Protein AF-N6UHI1-F1 (afdb_monomer)

Structure (mmCIF, N/CA/C/O backbone):
data_AF-N6UHI1-F1
#
_entry.id   AF-N6UHI1-F1
#
loop_
_atom_site.group_PDB
_atom_site.id
_atom_site.type_symbol
_atom_site.label_atom_id
_atom_site.label_alt_id
_atom_site.label_comp_id
_atom_site.label_asym_id
_atom_site.label_entity_id
_atom_site.label_seq_id
_atom_site.pdbx_PDB_ins_code
_atom_site.Cartn_x
_atom_site.Cartn_y
_atom_site.Cartn_z
_atom_site.occupancy
_atom_site.B_iso_or_equiv
_atom_site.auth_seq_id
_atom_site.auth_comp_id
_atom_site.auth_asym_id
_atom_site.auth_atom_id
_atom_site.pdbx_PDB_model_num
ATOM 1 N N . MET A 1 1 ? -86.712 11.856 66.043 1.00 53.69 1 MET A N 1
ATOM 2 C CA . MET A 1 1 ? -85.716 12.957 66.064 1.00 53.69 1 MET A CA 1
ATOM 3 C C . MET A 1 1 ? -84.313 12.478 66.442 1.00 53.69 1 MET A C 1
ATOM 5 O O . MET A 1 1 ? -83.400 12.739 65.677 1.00 53.69 1 MET A O 1
ATOM 9 N N . LEU A 1 2 ? -84.135 11.731 67.539 1.00 63.28 2 LEU A N 1
ATOM 10 C CA . LEU A 1 2 ? -82.822 11.239 68.008 1.00 63.28 2 LEU A CA 1
ATOM 11 C C . LEU A 1 2 ? -82.086 10.262 67.066 1.00 63.28 2 LEU A C 1
ATOM 13 O O . LEU A 1 2 ? -80.859 10.212 67.068 1.00 63.28 2 LEU A O 1
ATOM 17 N N . GLU A 1 3 ? -82.808 9.478 66.265 1.00 71.88 3 GLU A N 1
ATOM 18 C CA . GLU A 1 3 ? -82.171 8.570 65.298 1.00 71.88 3 GLU A CA 1
ATOM 19 C C . GLU A 1 3 ? -81.642 9.292 64.062 1.00 71.88 3 GLU A C 1
ATOM 21 O O . GLU A 1 3 ? -80.572 8.957 63.562 1.00 71.88 3 GLU A O 1
ATOM 26 N N . VAL A 1 4 ? -82.356 10.324 63.608 1.00 75.06 4 VAL A N 1
ATOM 27 C CA . VAL A 1 4 ? -81.950 11.132 62.452 1.00 75.06 4 VAL A CA 1
ATOM 28 C C . VAL A 1 4 ? -80.671 11.900 62.778 1.00 75.06 4 VAL A C 1
ATOM 30 O O . VAL A 1 4 ? -79.738 11.905 61.981 1.00 75.06 4 VAL A O 1
ATOM 33 N N . THR A 1 5 ? -80.574 12.472 63.981 1.00 75.00 5 THR A N 1
ATOM 34 C CA . THR A 1 5 ? -79.357 13.163 64.426 1.00 75.00 5 THR A CA 1
ATOM 35 C C . THR A 1 5 ? -78.177 12.204 64.586 1.00 75.00 5 THR A C 1
ATOM 37 O O . THR A 1 5 ? -77.095 12.511 64.098 1.00 75.00 5 THR A O 1
ATOM 40 N N . LYS A 1 6 ? -78.377 11.002 65.151 1.00 77.94 6 LYS A N 1
ATOM 41 C CA . LYS A 1 6 ? -77.334 9.955 65.190 1.00 77.94 6 LYS A CA 1
ATOM 42 C C . LYS A 1 6 ? -76.888 9.501 63.797 1.00 77.94 6 LYS A C 1
ATOM 44 O O . LYS A 1 6 ? -75.706 9.226 63.602 1.00 77.94 6 LYS A O 1
ATOM 49 N N . GLY A 1 7 ? -77.818 9.407 62.848 1.00 81.12 7 GLY A N 1
ATOM 50 C CA . GLY A 1 7 ? -77.519 9.081 61.455 1.00 81.12 7 GLY A CA 1
ATOM 51 C C . GLY A 1 7 ? -76.620 10.133 60.810 1.00 81.12 7 GLY A C 1
ATOM 52 O O . GLY A 1 7 ? -75.605 9.780 60.218 1.00 81.12 7 GLY A O 1
ATOM 53 N N . ILE A 1 8 ? -76.941 11.414 61.004 1.00 79.38 8 ILE A N 1
ATOM 54 C CA . ILE A 1 8 ? -76.160 12.544 60.483 1.00 79.38 8 ILE A CA 1
ATOM 55 C C . ILE A 1 8 ? -74.760 12.586 61.108 1.00 79.38 8 ILE A C 1
ATOM 57 O O . ILE A 1 8 ? -73.788 12.737 60.376 1.00 79.38 8 ILE A O 1
ATOM 61 N N . SER A 1 9 ? -74.631 12.389 62.424 1.00 75.12 9 SER A N 1
ATOM 62 C CA . SER A 1 9 ? -73.324 12.373 63.100 1.00 75.12 9 SER A CA 1
ATOM 63 C C . SER A 1 9 ? -72.416 11.252 62.587 1.00 75.12 9 SER A C 1
ATOM 65 O O . SER A 1 9 ? -71.265 11.506 62.261 1.00 75.12 9 SER A O 1
ATOM 67 N N . LYS A 1 10 ? -72.948 10.036 62.402 1.00 77.56 10 LYS A N 1
ATOM 68 C CA . LYS A 1 10 ? -72.180 8.922 61.817 1.00 77.56 10 LYS A CA 1
ATOM 69 C C . LYS A 1 10 ? -71.776 9.170 60.365 1.00 77.56 10 LYS A C 1
ATOM 71 O O . LYS A 1 10 ? -70.731 8.699 59.928 1.00 77.56 10 LYS A O 1
ATOM 76 N N . LEU A 1 11 ? -72.622 9.864 59.604 1.00 74.31 11 LEU A N 1
ATOM 77 C CA . LEU A 1 11 ? -72.323 10.248 58.226 1.00 74.31 11 LEU A CA 1
ATOM 78 C C . LEU A 1 11 ? -71.182 11.269 58.186 1.00 74.31 11 LEU A C 1
ATOM 80 O O . LEU A 1 11 ? -70.285 11.125 57.365 1.00 74.31 11 LEU A O 1
ATOM 84 N N . TRP A 1 12 ? -71.181 12.230 59.112 1.00 74.75 12 TRP A N 1
ATOM 85 C CA . TRP A 1 12 ? -70.089 13.184 59.310 1.00 74.75 12 TRP A CA 1
ATOM 86 C C . TRP A 1 12 ? -68.783 12.501 59.719 1.00 74.75 12 TRP A C 1
ATOM 88 O O . TRP A 1 12 ? -67.766 12.726 59.071 1.00 74.75 12 TRP A O 1
ATOM 98 N N . ASP A 1 13 ? -68.814 11.604 60.706 1.00 75.94 13 ASP A N 1
ATOM 99 C CA . ASP A 1 13 ? -67.621 10.858 61.132 1.00 75.94 13 ASP A CA 1
ATOM 100 C C . ASP A 1 13 ? -67.015 10.047 59.980 1.00 75.94 13 ASP A C 1
ATOM 102 O O . ASP A 1 13 ? -65.800 9.941 59.860 1.00 75.94 13 ASP A O 1
ATOM 106 N N . ARG A 1 14 ? -67.861 9.507 59.094 1.00 70.88 14 ARG A N 1
ATOM 107 C CA . ARG A 1 14 ? -67.429 8.726 57.931 1.00 70.88 14 ARG A CA 1
ATOM 108 C C . ARG A 1 14 ? -66.944 9.591 56.765 1.00 70.88 14 ARG A C 1
ATOM 110 O O . ARG A 1 14 ? -66.020 9.192 56.067 1.00 70.88 14 ARG A O 1
ATOM 117 N N . LEU A 1 15 ? -67.561 10.752 56.540 1.00 71.00 15 LEU A N 1
ATOM 118 C CA . LEU A 1 15 ? -67.150 11.718 55.510 1.00 71.00 15 LEU A CA 1
ATOM 119 C C . LEU A 1 15 ? -65.803 12.369 55.835 1.00 71.00 15 LEU A C 1
ATOM 121 O O . LEU A 1 15 ? -65.050 12.689 54.921 1.00 71.00 15 LEU A O 1
ATOM 125 N N . PHE A 1 16 ? -65.497 12.536 57.122 1.00 70.19 16 PHE A N 1
ATOM 126 C CA . PHE A 1 16 ? -64.251 13.133 57.604 1.00 70.19 16 PHE A CA 1
ATOM 127 C C . PHE A 1 16 ? -63.299 12.110 58.230 1.00 70.19 16 PHE A C 1
ATOM 129 O O . PHE A 1 16 ? -62.382 12.492 58.960 1.00 70.19 16 PHE A O 1
ATOM 136 N N . ASP A 1 17 ? -63.465 10.820 57.914 1.00 74.38 17 ASP A N 1
ATOM 137 C CA . ASP A 1 17 ? -62.516 9.787 58.320 1.00 74.38 17 ASP A CA 1
ATOM 138 C C . ASP A 1 17 ? -61.224 9.911 57.498 1.00 74.38 17 ASP A C 1
ATOM 140 O O . ASP A 1 17 ? -60.985 9.210 56.510 1.00 74.38 17 ASP A O 1
ATOM 144 N N . GLN A 1 18 ? -60.371 10.849 57.913 1.00 75.25 18 GLN A N 1
ATOM 145 C CA . GLN A 1 18 ? -59.082 11.123 57.283 1.00 75.25 18 GLN A CA 1
ATOM 146 C C . GLN A 1 18 ? -58.180 9.889 57.250 1.00 75.25 18 GLN A C 1
ATOM 148 O O . GLN A 1 18 ? -57.297 9.821 56.402 1.00 75.25 18 GLN A O 1
ATOM 153 N N . LYS A 1 19 ? -58.405 8.888 58.113 1.00 79.31 19 LYS A N 1
ATOM 154 C CA . LYS A 1 19 ? -57.615 7.652 58.109 1.00 79.31 19 LYS A CA 1
ATOM 155 C C . LYS A 1 19 ? -57.860 6.824 56.855 1.00 79.31 19 LYS A C 1
ATOM 157 O O . LYS A 1 19 ? -56.913 6.248 56.331 1.00 79.31 19 LYS A O 1
ATOM 162 N N . ALA A 1 20 ? -59.097 6.773 56.360 1.00 80.50 20 ALA A N 1
ATOM 163 C CA . ALA A 1 20 ? -59.418 6.043 55.136 1.00 80.50 20 ALA A CA 1
ATOM 164 C C . ALA A 1 20 ? -58.761 6.697 53.911 1.00 80.50 20 ALA A C 1
ATOM 166 O O . ALA A 1 20 ? -58.167 6.002 53.089 1.00 80.50 20 ALA A O 1
ATOM 167 N N . PHE A 1 21 ? -58.807 8.030 53.837 1.00 82.38 21 PHE A N 1
ATOM 168 C CA . PHE A 1 21 ? -58.128 8.799 52.794 1.00 82.38 21 PHE A CA 1
ATOM 169 C C . PHE A 1 21 ? -56.603 8.634 52.867 1.00 82.38 21 PHE A C 1
ATOM 171 O O . PHE A 1 21 ? -55.980 8.248 51.882 1.00 82.38 21 PHE A O 1
ATOM 178 N N . LEU A 1 22 ? -56.009 8.840 54.047 1.00 84.44 22 LEU A N 1
ATOM 179 C CA . LEU A 1 22 ? -54.563 8.737 54.247 1.00 84.44 22 LEU A CA 1
ATOM 180 C C . LEU A 1 22 ? -54.044 7.328 53.925 1.00 84.44 22 LEU A C 1
ATOM 182 O O . LEU A 1 22 ? -53.020 7.192 53.270 1.00 84.44 22 LEU A O 1
ATOM 186 N N . ASN A 1 23 ? -54.768 6.277 54.324 1.00 87.19 23 ASN A N 1
ATOM 187 C CA . ASN A 1 23 ? -54.418 4.901 53.961 1.00 87.19 23 ASN A CA 1
ATOM 188 C C . ASN A 1 23 ? -54.519 4.649 52.451 1.00 87.19 23 ASN A C 1
ATOM 190 O O . ASN A 1 23 ? -53.724 3.882 51.914 1.00 87.19 23 ASN A O 1
ATOM 194 N N . GLY A 1 24 ? -55.481 5.272 51.765 1.00 88.00 24 GLY A N 1
ATOM 195 C CA . GLY A 1 24 ? -55.583 5.221 50.307 1.00 88.00 24 GLY A CA 1
ATOM 196 C C . GLY A 1 24 ? -54.354 5.824 49.628 1.00 88.00 24 GLY A C 1
ATOM 197 O O . GLY A 1 24 ? -53.744 5.167 48.790 1.00 88.00 24 GLY A O 1
ATOM 198 N N . GLU A 1 25 ? -53.949 7.022 50.050 1.00 88.81 25 GLU A N 1
ATOM 199 C CA . GLU A 1 25 ? -52.755 7.712 49.543 1.00 88.81 25 GLU A CA 1
ATOM 200 C C . GLU A 1 25 ? -51.462 6.944 49.860 1.00 88.81 25 GLU A C 1
ATOM 202 O O . GLU A 1 25 ? -50.630 6.746 48.978 1.00 88.81 25 GLU A O 1
ATOM 207 N N . ILE A 1 26 ? -51.309 6.429 51.087 1.00 88.06 26 ILE A N 1
ATOM 208 C CA . ILE A 1 26 ? -50.154 5.602 51.477 1.00 88.06 26 ILE A CA 1
ATOM 209 C C . ILE A 1 26 ? -50.063 4.351 50.593 1.00 88.06 26 ILE A C 1
ATOM 211 O O . ILE A 1 26 ? -48.990 4.034 50.081 1.00 88.06 26 ILE A O 1
ATOM 215 N N . ASN A 1 27 ? -51.184 3.662 50.363 1.00 89.38 27 ASN A N 1
ATOM 216 C CA . ASN A 1 27 ? -51.216 2.484 49.496 1.00 89.38 27 ASN A CA 1
ATOM 217 C C . ASN A 1 27 ? -50.960 2.830 48.028 1.00 89.38 27 ASN A C 1
ATOM 219 O O . ASN A 1 27 ? -50.333 2.043 47.323 1.00 89.38 27 ASN A O 1
ATOM 223 N N . PHE A 1 28 ? -51.440 3.980 47.554 1.00 88.62 28 PHE A N 1
ATOM 224 C CA . PHE A 1 28 ? -51.158 4.453 46.204 1.00 88.62 28 PHE A CA 1
ATOM 225 C C . PHE A 1 28 ? -49.660 4.707 46.021 1.00 88.62 28 PHE A C 1
ATOM 227 O O . PHE A 1 28 ? -49.072 4.185 45.078 1.00 88.62 28 PHE A O 1
ATOM 234 N N . VAL A 1 29 ? -49.026 5.421 46.955 1.00 86.75 29 VAL A N 1
ATOM 235 C CA . VAL A 1 29 ? -47.586 5.706 46.915 1.00 86.75 29 VAL A CA 1
ATOM 236 C C . VAL A 1 29 ? -46.759 4.418 46.982 1.00 86.75 29 VAL A C 1
ATOM 238 O O . VAL A 1 29 ? -45.870 4.236 46.154 1.00 86.75 29 VAL A O 1
ATOM 241 N N . LEU A 1 30 ? -47.074 3.494 47.895 1.00 86.56 30 LEU A N 1
ATOM 242 C CA . LEU A 1 30 ? -46.389 2.196 47.991 1.00 86.56 30 LEU A CA 1
ATOM 243 C C . LEU A 1 30 ? -46.538 1.366 46.711 1.00 86.56 30 LEU A C 1
ATOM 245 O O . LEU A 1 30 ? -45.558 0.821 46.201 1.00 86.56 30 LEU A O 1
ATOM 249 N N . ASN A 1 31 ? -47.752 1.292 46.160 1.00 85.69 31 ASN A N 1
ATOM 250 C CA . ASN A 1 31 ? -47.985 0.553 44.924 1.00 85.69 31 ASN A CA 1
ATOM 251 C C . ASN A 1 31 ? -47.220 1.159 43.752 1.00 85.69 31 ASN A C 1
ATOM 253 O O . ASN A 1 31 ? -46.608 0.426 42.983 1.00 85.69 31 ASN A O 1
ATOM 257 N N . GLU A 1 32 ? -47.239 2.482 43.615 1.00 80.06 32 GLU A N 1
ATOM 258 C CA . GLU A 1 32 ? -46.659 3.148 42.456 1.00 80.06 32 GLU A CA 1
ATOM 259 C C . GLU A 1 32 ? -45.137 3.237 42.473 1.00 80.06 32 GLU A C 1
ATOM 261 O O . GLU A 1 32 ? -44.488 3.068 41.435 1.00 80.06 32 GLU A O 1
ATOM 266 N N . PHE A 1 33 ? -44.557 3.488 43.643 1.00 77.50 33 PHE A N 1
ATOM 267 C CA . PHE A 1 33 ? -43.132 3.777 43.749 1.00 77.50 33 PHE A CA 1
ATOM 268 C C . PHE A 1 33 ? -42.297 2.596 44.233 1.00 77.50 33 PHE A C 1
ATOM 270 O O . PHE A 1 33 ? -41.139 2.512 43.836 1.00 77.50 33 PHE A O 1
ATOM 277 N N . GLU A 1 34 ? -42.859 1.662 45.001 1.00 75.88 34 GLU A N 1
ATOM 278 C CA . GLU A 1 34 ? -42.119 0.481 45.464 1.00 75.88 34 GLU A CA 1
ATOM 279 C C . GLU A 1 34 ? -42.529 -0.778 44.692 1.00 75.88 34 GLU A C 1
ATOM 281 O O . GLU A 1 34 ? -41.693 -1.426 44.064 1.00 75.88 34 GLU A O 1
ATOM 286 N N . LEU A 1 35 ? -43.824 -1.103 44.646 1.00 77.69 35 LEU A N 1
ATOM 287 C CA . LEU A 1 35 ? -44.276 -2.391 44.104 1.00 77.69 35 LEU A CA 1
ATOM 288 C C . LEU A 1 35 ? -44.290 -2.444 42.570 1.00 77.69 35 LEU A C 1
ATOM 290 O O . LEU A 1 35 ? -43.933 -3.469 41.994 1.00 77.69 35 LEU A O 1
ATOM 294 N N . ARG A 1 36 ? -44.678 -1.358 41.887 1.00 74.25 36 ARG A N 1
ATOM 295 C CA . ARG A 1 36 ? -44.737 -1.322 40.412 1.00 74.25 36 ARG A CA 1
ATOM 296 C C . ARG A 1 36 ? -43.356 -1.193 39.768 1.00 74.25 36 ARG A C 1
ATOM 298 O O . ARG A 1 36 ? -43.178 -1.618 38.630 1.00 74.25 36 ARG A O 1
ATOM 305 N N . ARG A 1 37 ? -42.389 -0.596 40.474 1.00 73.81 37 ARG A N 1
ATOM 306 C CA . ARG A 1 37 ? -40.988 -0.516 40.032 1.00 73.81 37 ARG A CA 1
ATOM 307 C C . ARG A 1 37 ? -40.233 -1.816 40.300 1.00 73.81 37 ARG A C 1
ATOM 309 O O . ARG A 1 37 ? -39.424 -2.208 39.456 1.00 73.81 37 ARG A O 1
ATOM 316 N N . GLY A 1 38 ? -40.539 -2.483 41.416 1.00 78.31 38 GLY A N 1
ATOM 317 C CA . GLY A 1 38 ? -39.899 -3.734 41.813 1.00 78.31 38 GLY A CA 1
ATOM 318 C C . GLY A 1 38 ? -38.375 -3.625 41.755 1.00 78.31 38 GLY A C 1
ATOM 319 O O . GLY A 1 38 ? -37.809 -2.580 42.070 1.00 78.31 38 GLY A O 1
ATOM 320 N N . ASP A 1 39 ? -37.729 -4.669 41.242 1.00 81.50 39 ASP A N 1
ATOM 321 C CA . ASP A 1 39 ? -36.269 -4.740 41.117 1.00 81.50 39 ASP A CA 1
ATOM 322 C C . ASP A 1 39 ? -35.745 -4.280 39.742 1.00 81.50 39 ASP A C 1
ATOM 324 O O . ASP A 1 39 ? -34.600 -4.540 39.385 1.00 81.50 39 ASP A O 1
ATOM 328 N N . SER A 1 40 ? -36.547 -3.558 38.950 1.00 84.56 40 SER A N 1
ATOM 329 C CA . SER A 1 40 ? -36.169 -3.146 37.586 1.00 84.56 40 SER A CA 1
ATOM 330 C C . SER A 1 40 ? -34.876 -2.316 37.541 1.00 84.56 40 SER A C 1
ATOM 332 O O . SER A 1 40 ? -34.047 -2.485 36.646 1.00 84.56 40 SER A O 1
ATOM 334 N N . GLU A 1 41 ? -34.657 -1.437 38.524 1.00 84.44 41 GLU A N 1
ATOM 335 C CA . GLU A 1 41 ? -33.409 -0.665 38.634 1.00 84.44 41 GLU A CA 1
ATOM 336 C C . GLU A 1 41 ? -32.202 -1.568 38.928 1.00 84.44 41 GLU A C 1
ATOM 338 O O . GLU A 1 41 ? -31.125 -1.364 38.362 1.00 84.44 41 GLU A O 1
ATOM 343 N N . VAL A 1 42 ? -32.396 -2.607 39.743 1.00 87.81 42 VAL A N 1
ATOM 344 C CA . VAL A 1 42 ? -31.370 -3.601 40.076 1.00 87.81 42 VAL A CA 1
ATOM 345 C C . VAL A 1 42 ? -31.044 -4.460 38.852 1.00 87.81 42 VAL A C 1
ATOM 347 O O . VAL A 1 42 ? -29.872 -4.608 38.507 1.00 87.81 42 VAL A O 1
ATOM 350 N N . ASP A 1 43 ? -32.053 -4.932 38.120 1.00 89.50 43 ASP A N 1
ATOM 351 C CA . ASP A 1 43 ? -31.876 -5.672 36.865 1.00 89.50 43 ASP A CA 1
ATOM 352 C C . ASP A 1 43 ? -31.129 -4.848 35.809 1.00 89.50 43 ASP A C 1
ATOM 354 O O . ASP A 1 43 ? -30.257 -5.357 35.102 1.00 89.50 43 ASP A O 1
ATOM 358 N N . ASN A 1 44 ? -31.441 -3.555 35.694 1.00 92.12 44 ASN A N 1
ATOM 359 C CA . ASN A 1 44 ? -30.762 -2.660 34.757 1.00 92.12 44 ASN A CA 1
ATOM 360 C C . ASN A 1 44 ? -29.296 -2.425 35.144 1.00 92.12 44 ASN A C 1
ATOM 362 O O . ASN A 1 44 ? -28.429 -2.362 34.264 1.00 92.12 44 ASN A O 1
ATOM 366 N N . LEU A 1 45 ? -29.000 -2.337 36.444 1.00 95.12 45 LEU A N 1
ATOM 367 C CA . LEU A 1 45 ? -27.629 -2.285 36.947 1.00 95.12 45 LEU A CA 1
ATOM 368 C C . LEU A 1 45 ? -26.874 -3.580 36.637 1.00 95.12 45 LEU A C 1
ATOM 370 O O . LEU A 1 45 ? -25.748 -3.505 36.148 1.00 95.12 45 LEU A O 1
ATOM 374 N N . PHE A 1 46 ? -27.491 -4.749 36.831 1.00 96.31 46 PHE A N 1
ATOM 375 C CA . PHE A 1 46 ? -26.870 -6.032 36.492 1.00 96.31 46 PHE A CA 1
ATOM 376 C C . PHE A 1 46 ? -26.599 -6.175 34.994 1.00 96.31 46 PHE A C 1
ATOM 378 O O . PHE A 1 46 ? -25.491 -6.550 34.624 1.00 96.31 46 PHE A O 1
ATOM 385 N N . LYS A 1 47 ? -27.541 -5.792 34.126 1.00 96.44 47 LYS A N 1
ATOM 386 C CA . LYS A 1 47 ? -27.327 -5.784 32.665 1.00 96.44 47 LYS A CA 1
ATOM 387 C C . LYS A 1 47 ? -26.191 -4.855 32.251 1.00 96.44 47 LYS A C 1
ATOM 389 O O . LYS A 1 47 ? -25.391 -5.188 31.376 1.00 96.44 47 LYS A O 1
ATOM 394 N N . SER A 1 48 ? -26.117 -3.681 32.878 1.00 96.50 48 SER A N 1
ATOM 395 C CA . SER A 1 48 ? -25.035 -2.725 32.627 1.00 96.50 48 SER A CA 1
ATOM 396 C C . SER A 1 48 ? -23.692 -3.296 33.077 1.00 96.50 48 SER A C 1
ATOM 398 O O . SER A 1 48 ? -22.710 -3.204 32.344 1.00 96.50 48 SER A O 1
ATOM 400 N N . LEU A 1 49 ? -23.651 -3.939 34.247 1.00 97.06 49 LEU A N 1
ATOM 401 C CA . LEU A 1 49 ? -22.457 -4.599 34.769 1.00 97.06 49 LEU A CA 1
ATOM 402 C C . LEU A 1 49 ? -22.013 -5.766 33.879 1.00 97.06 49 LEU A C 1
ATOM 404 O O . LEU A 1 49 ? -20.824 -5.880 33.592 1.00 97.06 49 LEU A O 1
ATOM 408 N N . GLU A 1 50 ? -22.943 -6.600 33.419 1.00 96.75 50 GLU A N 1
ATOM 409 C CA . GLU A 1 50 ? -22.673 -7.704 32.494 1.00 96.75 50 GLU A CA 1
ATOM 410 C C . GLU A 1 50 ? -22.071 -7.177 31.189 1.00 96.75 50 GLU A C 1
ATOM 412 O O . GLU A 1 50 ? -21.013 -7.637 30.770 1.00 96.75 50 GLU A O 1
ATOM 417 N N . SER A 1 51 ? -22.671 -6.130 30.615 1.00 96.69 51 SER A N 1
ATOM 418 C CA . SER A 1 51 ? -22.178 -5.497 29.385 1.00 96.69 51 SER A CA 1
ATOM 419 C C . SER A 1 51 ? -20.777 -4.905 29.561 1.00 96.69 51 SER A C 1
ATOM 421 O O . SER A 1 51 ? -19.913 -5.074 28.704 1.00 96.69 51 SER A O 1
ATOM 423 N N . ILE A 1 52 ? -20.528 -4.213 30.678 1.00 96.94 52 ILE A N 1
ATOM 424 C CA . ILE A 1 52 ? -19.211 -3.635 30.980 1.00 96.94 52 ILE A CA 1
ATOM 425 C C . ILE A 1 52 ? -18.171 -4.741 31.168 1.00 96.94 52 ILE A C 1
ATOM 427 O O . ILE A 1 52 ? -17.051 -4.613 30.674 1.00 96.94 52 ILE A O 1
ATOM 431 N N . THR A 1 53 ? -18.536 -5.814 31.869 1.00 96.25 53 THR A N 1
ATOM 432 C CA . THR A 1 53 ? -17.652 -6.960 32.108 1.00 96.25 53 THR A CA 1
ATOM 433 C C . THR A 1 53 ? -17.304 -7.659 30.798 1.00 96.25 53 THR A C 1
ATOM 435 O O . THR A 1 53 ? -16.124 -7.868 30.534 1.00 96.25 53 THR A O 1
ATOM 438 N N . ASP A 1 54 ? -18.286 -7.924 29.930 1.00 95.62 54 ASP A N 1
ATOM 439 C CA . ASP A 1 54 ? -18.030 -8.528 28.618 1.00 95.62 54 ASP A CA 1
ATOM 440 C C . ASP A 1 54 ? -17.111 -7.649 27.761 1.00 95.62 54 ASP A C 1
ATOM 442 O O . ASP A 1 54 ? -16.087 -8.114 27.263 1.00 95.62 54 ASP A O 1
ATOM 446 N N . ILE A 1 55 ? -17.398 -6.347 27.655 1.00 95.94 55 ILE A N 1
ATOM 447 C CA . ILE A 1 55 ? -16.550 -5.419 26.892 1.00 95.94 55 ILE A CA 1
ATOM 448 C C . ILE A 1 55 ? -15.113 -5.434 27.419 1.00 95.94 55 ILE A C 1
ATOM 450 O O . ILE A 1 55 ? -14.164 -5.497 26.631 1.00 95.94 55 ILE A O 1
ATOM 454 N N . LYS A 1 56 ? -14.951 -5.366 28.742 1.00 95.31 56 LYS A N 1
ATOM 455 C CA . LYS A 1 56 ? -13.646 -5.318 29.397 1.00 95.31 56 LYS A CA 1
ATOM 456 C C . LYS A 1 56 ? -12.849 -6.600 29.171 1.00 95.31 56 LYS A C 1
ATOM 458 O O . LYS A 1 56 ? -11.666 -6.516 28.843 1.00 95.31 56 LYS A O 1
ATOM 463 N N . ASP A 1 57 ? -13.479 -7.752 29.355 1.00 93.75 57 ASP A N 1
ATOM 464 C CA . ASP A 1 57 ? -12.775 -9.029 29.395 1.00 93.75 57 ASP A CA 1
ATOM 465 C C . ASP A 1 57 ? -12.563 -9.610 27.988 1.00 93.75 57 ASP A C 1
ATOM 467 O O . ASP A 1 57 ? -11.520 -10.218 27.729 1.00 93.75 57 ASP A O 1
ATOM 471 N N . THR A 1 58 ? -13.492 -9.375 27.050 1.00 92.56 58 THR A N 1
ATOM 472 C CA . THR A 1 58 ? -13.424 -9.935 25.691 1.00 92.56 58 THR A CA 1
ATOM 473 C C . THR A 1 58 ? -13.045 -8.901 24.629 1.00 92.56 58 THR A C 1
ATOM 475 O O . THR A 1 58 ? -12.051 -9.070 23.915 1.00 92.56 58 THR A O 1
ATOM 478 N N . GLN A 1 59 ? -13.808 -7.814 24.509 1.00 93.75 59 GLN A N 1
ATOM 479 C CA . GLN A 1 59 ? -13.746 -6.944 23.328 1.00 93.75 59 GLN A CA 1
ATOM 480 C C . GLN A 1 59 ? -12.486 -6.079 23.283 1.00 93.75 59 GLN A C 1
ATOM 482 O O . GLN A 1 59 ? -11.897 -5.919 22.213 1.00 93.75 59 GLN A O 1
ATOM 487 N N . ILE A 1 60 ? -12.041 -5.542 24.425 1.00 95.25 60 ILE A N 1
ATOM 488 C CA . ILE A 1 60 ? -10.850 -4.678 24.481 1.00 95.25 60 ILE A CA 1
ATOM 489 C C . ILE A 1 60 ? -9.607 -5.432 24.005 1.00 95.25 60 ILE A C 1
ATOM 491 O O . ILE A 1 60 ? -8.896 -4.949 23.124 1.00 95.25 60 ILE A O 1
ATOM 495 N N . ASN A 1 61 ? -9.363 -6.629 24.541 1.00 94.06 61 ASN A N 1
ATOM 496 C CA . ASN A 1 61 ? -8.185 -7.420 24.182 1.00 94.06 61 ASN A CA 1
ATOM 497 C C . ASN A 1 61 ? -8.204 -7.805 22.699 1.00 94.06 61 ASN A C 1
ATOM 499 O O . ASN A 1 61 ? -7.212 -7.619 21.997 1.00 94.06 61 ASN A O 1
ATOM 503 N N . ARG A 1 62 ? -9.368 -8.228 22.193 1.00 95.06 62 ARG A N 1
ATOM 504 C CA . ARG A 1 62 ? -9.549 -8.550 20.775 1.00 95.06 62 ARG A CA 1
ATOM 505 C C . ARG A 1 62 ? -9.276 -7.351 19.863 1.00 95.06 62 ARG A C 1
ATOM 507 O O . ARG A 1 62 ? -8.653 -7.504 18.815 1.00 95.06 62 ARG A O 1
ATOM 514 N N . LEU A 1 63 ? -9.732 -6.157 20.244 1.00 95.31 63 LEU A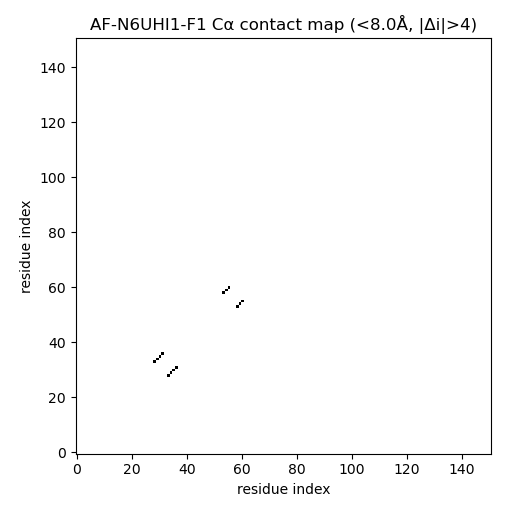 N 1
ATOM 515 C CA . LEU A 1 63 ? -9.466 -4.932 19.487 1.00 95.31 63 LEU A CA 1
ATOM 516 C C . LEU A 1 63 ? -7.979 -4.581 19.477 1.00 95.31 63 LEU A C 1
ATOM 518 O O . LEU A 1 63 ? -7.466 -4.195 18.431 1.00 95.31 63 LEU A O 1
ATOM 522 N N . ILE A 1 64 ? -7.289 -4.733 20.609 1.00 95.31 64 ILE A N 1
ATOM 523 C CA . ILE A 1 64 ? -5.844 -4.494 20.703 1.00 95.31 64 ILE A CA 1
ATOM 524 C C . ILE A 1 64 ? -5.083 -5.454 19.785 1.00 95.31 64 ILE A C 1
ATOM 526 O O . ILE A 1 64 ? -4.220 -5.008 19.029 1.00 95.31 64 ILE A O 1
ATOM 530 N N . GLU A 1 65 ? -5.424 -6.743 19.799 1.00 95.12 65 GLU A N 1
ATOM 531 C CA . GLU A 1 65 ? -4.800 -7.748 18.932 1.00 95.12 65 GLU A CA 1
ATOM 532 C C . GLU A 1 65 ? -4.996 -7.409 17.452 1.00 95.12 65 GLU A C 1
ATOM 534 O O . GLU A 1 65 ? -4.014 -7.274 16.719 1.00 95.12 65 GLU A O 1
ATOM 539 N N . ILE A 1 66 ? -6.240 -7.163 17.027 1.00 95.88 66 ILE A N 1
ATOM 540 C CA . ILE A 1 66 ? -6.554 -6.810 15.634 1.00 95.88 66 ILE A CA 1
ATOM 541 C C . ILE A 1 66 ? -5.842 -5.518 15.226 1.00 95.88 66 ILE A C 1
ATOM 543 O O . ILE A 1 66 ? -5.258 -5.446 14.144 1.00 95.88 66 ILE A O 1
ATOM 547 N N . ALA A 1 67 ? -5.867 -4.493 16.079 1.00 95.56 67 ALA A N 1
ATOM 548 C CA . ALA A 1 67 ? -5.195 -3.230 15.802 1.00 95.56 67 ALA A CA 1
ATOM 549 C C . ALA A 1 67 ? -3.680 -3.422 15.668 1.00 95.56 67 ALA A C 1
ATOM 551 O O . ALA A 1 67 ? -3.067 -2.838 14.776 1.00 95.56 67 ALA A O 1
ATOM 552 N N . SER A 1 68 ? -3.074 -4.259 16.514 1.00 95.12 68 SER A N 1
ATOM 553 C CA . SER A 1 68 ? -1.645 -4.559 16.442 1.00 95.12 68 SER A CA 1
ATOM 554 C C . SER A 1 6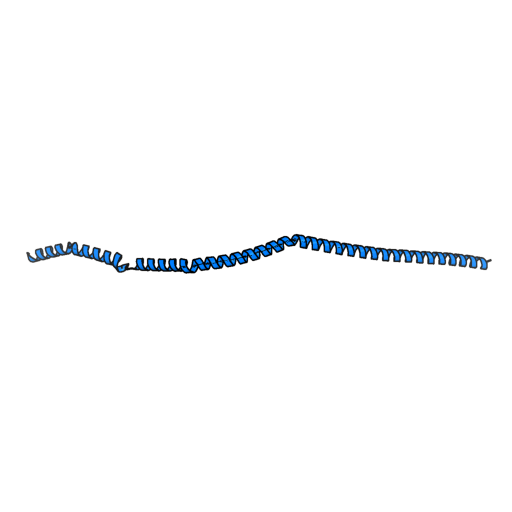8 ? -1.281 -5.262 15.131 1.00 95.12 68 SER A C 1
ATOM 556 O O . SER A 1 68 ? -0.356 -4.828 14.445 1.00 95.12 68 SER A O 1
ATOM 558 N N . GLU A 1 69 ? -2.060 -6.266 14.721 1.00 95.44 69 GLU A N 1
ATOM 559 C CA . GLU A 1 69 ? -1.845 -7.010 13.480 1.00 95.44 69 GLU A CA 1
ATOM 560 C C . GLU A 1 69 ? -1.998 -6.100 12.256 1.00 95.44 69 GLU A C 1
ATOM 562 O O . GLU A 1 69 ? -1.110 -6.030 11.401 1.00 95.44 69 GLU A O 1
ATOM 567 N N . LYS A 1 70 ? -3.094 -5.334 12.195 1.00 95.50 70 LYS A N 1
ATOM 568 C CA . LYS A 1 70 ? -3.373 -4.436 11.069 1.00 95.50 70 LYS A CA 1
ATOM 569 C C . LYS A 1 70 ? -2.396 -3.275 10.975 1.00 95.50 70 LYS A C 1
ATOM 571 O O . LYS A 1 70 ? -2.022 -2.902 9.865 1.00 95.50 70 LYS A O 1
ATOM 576 N N . ASN A 1 71 ? -1.913 -2.750 12.098 1.00 95.06 71 ASN A N 1
ATOM 577 C CA . ASN A 1 71 ? -0.871 -1.725 12.083 1.00 95.06 71 ASN A CA 1
ATOM 578 C C . ASN A 1 71 ? 0.462 -2.269 11.564 1.00 95.06 71 ASN A C 1
ATOM 580 O O . ASN A 1 71 ? 1.152 -1.577 10.815 1.00 95.06 71 ASN A O 1
ATOM 584 N N . VAL A 1 72 ? 0.830 -3.502 11.922 1.00 96.19 72 VAL A N 1
ATOM 585 C CA . VAL A 1 72 ? 2.035 -4.145 11.380 1.00 96.19 72 VAL A CA 1
ATOM 586 C C . VAL A 1 72 ? 1.895 -4.354 9.872 1.00 96.19 72 VAL A C 1
ATOM 588 O O . VAL A 1 72 ? 2.807 -3.997 9.127 1.00 96.19 72 VAL A O 1
ATOM 591 N N . GLU A 1 73 ? 0.751 -4.860 9.408 1.00 96.25 73 GLU A N 1
A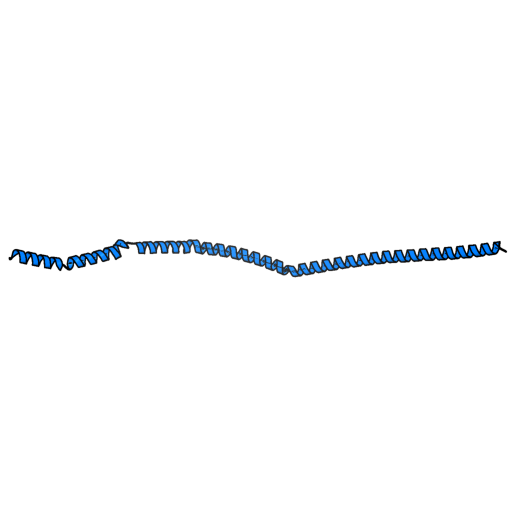TOM 592 C CA . GLU A 1 73 ? 0.466 -5.045 7.980 1.00 96.25 73 GLU A CA 1
ATOM 593 C C . GLU A 1 73 ? 0.556 -3.716 7.208 1.00 96.25 73 GLU A C 1
ATOM 595 O O . GLU A 1 73 ? 1.268 -3.620 6.204 1.00 96.25 73 GLU A O 1
ATOM 600 N N . ALA A 1 74 ? -0.094 -2.664 7.711 1.00 96.19 74 ALA A N 1
ATOM 601 C CA . ALA A 1 74 ? -0.069 -1.335 7.107 1.00 96.19 74 ALA A CA 1
ATOM 602 C C . ALA A 1 74 ? 1.354 -0.757 7.048 1.00 96.19 74 ALA A C 1
ATOM 604 O O . ALA A 1 74 ? 1.786 -0.275 6.000 1.00 96.19 74 ALA A O 1
ATOM 605 N N . ASN A 1 75 ? 2.124 -0.869 8.133 1.00 96.81 75 ASN A N 1
ATOM 606 C CA . ASN A 1 75 ? 3.513 -0.409 8.170 1.00 96.81 75 ASN A CA 1
ATOM 607 C C . ASN A 1 75 ? 4.408 -1.172 7.188 1.00 96.81 75 ASN A C 1
ATOM 609 O O . ASN A 1 75 ? 5.284 -0.573 6.559 1.00 96.81 75 ASN A O 1
ATOM 613 N N . GLN A 1 76 ? 4.192 -2.477 7.014 1.00 96.75 76 GLN A N 1
ATOM 614 C CA . GLN A 1 76 ? 4.922 -3.267 6.023 1.00 96.75 76 GLN A CA 1
ATOM 615 C C . GLN A 1 76 ? 4.594 -2.822 4.596 1.00 96.75 76 GLN A C 1
ATOM 617 O O . GLN A 1 76 ? 5.504 -2.690 3.776 1.00 96.75 76 GLN A O 1
ATOM 622 N N . GLN A 1 77 ? 3.320 -2.572 4.287 1.00 96.56 77 GLN A N 1
ATOM 623 C CA . GLN A 1 77 ?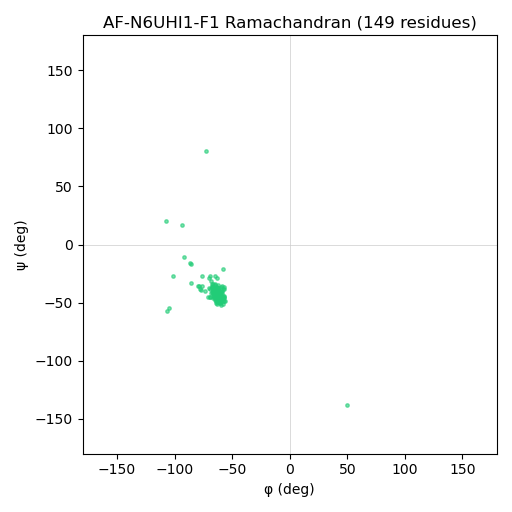 2.915 -2.072 2.972 1.00 96.56 77 GLN A CA 1
ATOM 624 C C . GLN A 1 77 ? 3.488 -0.680 2.694 1.00 96.56 77 GLN A C 1
ATOM 626 O O . GLN A 1 77 ? 4.060 -0.461 1.626 1.00 96.56 77 GLN A O 1
ATOM 631 N N . LEU A 1 78 ? 3.423 0.228 3.670 1.00 97.06 78 LEU A N 1
ATOM 632 C CA . LEU A 1 78 ? 4.023 1.558 3.568 1.00 97.06 78 LEU A CA 1
ATOM 633 C C . LEU A 1 78 ? 5.536 1.479 3.360 1.00 97.06 78 LEU A C 1
ATOM 635 O O . LEU A 1 78 ? 6.063 2.144 2.475 1.00 97.06 78 LEU A O 1
ATOM 639 N N . SER A 1 79 ? 6.231 0.617 4.104 1.00 96.94 79 SER A N 1
ATOM 640 C CA . SER A 1 79 ? 7.680 0.428 3.953 1.00 96.94 79 SER A CA 1
ATOM 641 C C . SER A 1 79 ? 8.050 -0.108 2.568 1.00 96.94 79 SER A C 1
ATOM 643 O O . SER A 1 79 ? 9.024 0.349 1.971 1.00 96.94 79 SER A O 1
ATOM 645 N N . LYS A 1 80 ? 7.260 -1.043 2.018 1.00 96.19 80 LYS A N 1
ATOM 646 C CA . LYS A 1 80 ? 7.441 -1.539 0.643 1.00 96.19 80 LYS A CA 1
ATOM 647 C C . LYS A 1 80 ? 7.236 -0.427 -0.382 1.00 96.19 80 LYS A C 1
ATOM 649 O O . LYS A 1 80 ? 8.067 -0.274 -1.270 1.00 96.19 80 LYS A O 1
ATOM 654 N N . ALA A 1 81 ? 6.166 0.355 -0.247 1.00 96.12 81 ALA A N 1
ATOM 655 C CA . ALA A 1 81 ? 5.887 1.477 -1.137 1.00 96.12 81 ALA A CA 1
ATOM 656 C C . ALA A 1 81 ? 7.008 2.527 -1.087 1.00 96.12 81 ALA A C 1
ATOM 658 O O . ALA A 1 81 ? 7.471 2.982 -2.126 1.00 96.12 81 ALA A O 1
ATOM 659 N N . LEU A 1 82 ? 7.502 2.851 0.109 1.00 96.75 82 LEU A N 1
ATOM 660 C CA . LEU A 1 82 ? 8.590 3.808 0.301 1.00 96.75 82 LEU A CA 1
ATOM 661 C C . LEU A 1 82 ? 9.894 3.301 -0.331 1.00 96.75 82 LEU A C 1
ATOM 663 O O . LEU A 1 82 ? 10.569 4.059 -1.023 1.00 96.75 82 LEU A O 1
ATOM 667 N N . ASN A 1 83 ? 10.205 2.010 -0.181 1.00 95.69 83 ASN A N 1
ATOM 668 C CA . ASN A 1 83 ? 11.363 1.396 -0.832 1.00 95.69 83 ASN A CA 1
ATOM 669 C C . ASN A 1 83 ? 11.247 1.461 -2.367 1.00 95.69 83 ASN A C 1
ATOM 671 O O . ASN A 1 83 ? 12.176 1.911 -3.034 1.00 95.69 83 ASN A O 1
ATOM 675 N N . LEU A 1 84 ? 10.082 1.132 -2.933 1.00 93.06 84 LEU A N 1
ATOM 676 C CA . LEU A 1 84 ? 9.844 1.271 -4.375 1.00 93.06 84 LEU A CA 1
ATOM 677 C C . LEU A 1 84 ? 10.024 2.718 -4.855 1.00 93.06 84 LEU A C 1
ATOM 679 O O . LEU A 1 84 ? 10.715 2.956 -5.843 1.00 93.06 84 LEU A O 1
ATOM 683 N N . CYS A 1 85 ? 9.468 3.690 -4.129 1.00 94.19 85 CYS A N 1
ATOM 684 C CA . CYS A 1 85 ? 9.649 5.107 -4.442 1.00 94.19 85 CYS A CA 1
ATOM 685 C C . CYS A 1 85 ? 11.116 5.543 -4.339 1.00 94.19 85 CYS A C 1
ATOM 687 O O . CYS A 1 85 ? 11.559 6.370 -5.128 1.00 94.19 85 CYS A O 1
ATOM 689 N N . SER A 1 86 ? 11.885 4.980 -3.403 1.00 93.75 86 SER A N 1
ATOM 690 C CA . SER A 1 86 ? 13.310 5.297 -3.260 1.00 93.75 86 SER A CA 1
ATOM 691 C C . SER A 1 86 ? 14.170 4.767 -4.412 1.00 93.75 86 SER A C 1
ATOM 693 O O . SER A 1 86 ? 15.185 5.374 -4.734 1.00 93.75 86 SER A O 1
ATOM 695 N N . GLN A 1 87 ? 13.744 3.684 -5.071 1.00 94.44 87 GLN A N 1
ATOM 696 C CA . GLN A 1 87 ? 14.441 3.086 -6.219 1.00 94.44 87 GLN A CA 1
ATOM 697 C C . GLN A 1 87 ? 14.071 3.739 -7.560 1.00 94.44 87 GLN A C 1
ATOM 699 O O . GLN A 1 87 ? 14.766 3.562 -8.560 1.00 94.44 87 GLN A O 1
ATOM 704 N N . LEU A 1 88 ? 12.970 4.487 -7.598 1.00 93.62 88 LEU A N 1
ATOM 705 C CA . LEU A 1 88 ? 12.423 5.103 -8.807 1.00 93.62 88 LEU A CA 1
ATOM 706 C C . LEU A 1 88 ? 13.428 6.026 -9.529 1.00 93.62 88 LEU A C 1
ATOM 708 O O . LEU A 1 88 ? 13.596 5.851 -10.735 1.00 93.62 88 LEU A O 1
ATOM 712 N N . PRO A 1 89 ? 14.173 6.914 -8.836 1.00 93.19 89 PRO A N 1
ATOM 713 C CA . PRO A 1 89 ? 15.162 7.777 -9.483 1.00 93.19 89 PRO A CA 1
ATOM 714 C C . PR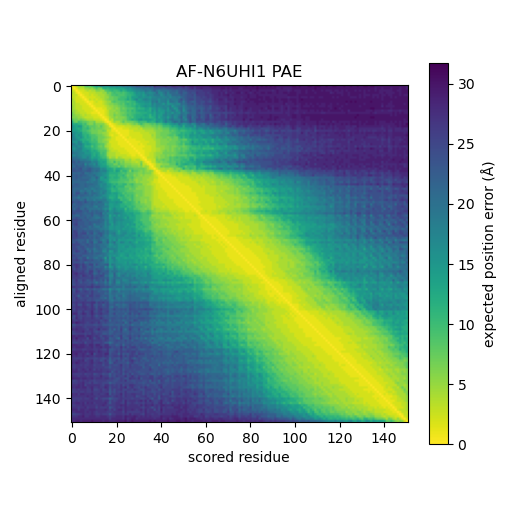O A 1 89 ? 16.293 6.998 -10.167 1.00 93.19 89 PRO A C 1
ATOM 716 O O . PRO A 1 89 ? 16.709 7.341 -11.271 1.00 93.19 89 PRO A O 1
ATOM 719 N N . GLU A 1 90 ? 16.779 5.920 -9.543 1.00 93.44 90 GLU A N 1
ATOM 720 C CA . GLU A 1 90 ? 17.832 5.076 -10.126 1.00 93.44 90 GLU A CA 1
ATOM 721 C C . GLU A 1 90 ? 17.334 4.344 -11.377 1.00 93.44 90 GLU A C 1
ATOM 723 O O . GLU A 1 90 ? 18.050 4.231 -12.376 1.00 93.44 90 GLU A O 1
ATOM 728 N N . LEU A 1 91 ? 16.087 3.866 -11.347 1.00 92.12 91 LEU A N 1
ATOM 729 C CA . LEU A 1 91 ? 15.448 3.226 -12.495 1.00 92.12 91 LEU A CA 1
ATOM 730 C C . LEU A 1 91 ? 15.215 4.214 -13.645 1.00 92.12 91 LEU A C 1
ATOM 732 O O . LEU A 1 91 ? 15.462 3.864 -14.800 1.00 92.12 91 LEU A O 1
ATOM 736 N N . GLU A 1 92 ? 14.784 5.439 -13.344 1.00 92.62 92 GLU A N 1
ATOM 737 C CA . GLU A 1 92 ? 14.617 6.513 -14.329 1.00 92.62 92 GLU A CA 1
ATOM 738 C C . GLU A 1 92 ? 15.947 6.909 -14.970 1.00 92.62 92 GLU A C 1
ATOM 740 O O . GLU A 1 92 ? 16.027 7.026 -16.198 1.00 92.62 92 GLU A O 1
ATOM 745 N N . GLN A 1 93 ? 17.006 7.047 -14.167 1.00 93.56 93 GLN A N 1
ATOM 746 C CA . GLN A 1 93 ? 18.343 7.335 -14.679 1.00 93.56 93 GLN A CA 1
ATOM 747 C C . GLN A 1 93 ? 18.811 6.219 -15.613 1.00 93.56 93 GLN A C 1
ATOM 749 O O . GLN A 1 93 ? 19.159 6.476 -16.763 1.00 93.56 93 GLN A O 1
ATOM 754 N N . LYS A 1 94 ? 18.710 4.959 -15.175 1.00 92.81 94 LYS A N 1
ATOM 755 C CA . LYS A 1 94 ? 19.098 3.798 -15.983 1.00 92.81 94 LYS A CA 1
ATOM 756 C C . LYS A 1 94 ? 18.315 3.714 -17.295 1.00 92.81 94 LYS A C 1
ATOM 758 O O . LYS A 1 94 ? 18.881 3.358 -18.329 1.00 92.81 94 LYS A O 1
ATOM 763 N N . TYR A 1 95 ? 17.018 4.015 -17.267 1.00 91.75 95 TYR A N 1
ATOM 764 C CA . TYR A 1 95 ? 16.189 4.066 -18.470 1.00 91.75 95 TYR A CA 1
ATOM 765 C C . TYR A 1 95 ? 16.648 5.169 -19.430 1.00 91.75 95 TYR A C 1
ATOM 767 O O . TYR A 1 95 ? 16.731 4.940 -20.638 1.00 91.75 95 TYR A O 1
ATOM 775 N N . THR A 1 96 ? 16.977 6.344 -18.895 1.00 91.81 96 THR A N 1
ATOM 776 C CA . THR A 1 96 ? 17.478 7.482 -19.674 1.00 91.81 96 THR A CA 1
ATOM 777 C C . THR A 1 96 ? 18.818 7.147 -20.328 1.00 91.81 96 THR A C 1
ATOM 779 O O . THR A 1 96 ? 18.946 7.287 -21.543 1.00 91.81 96 THR A O 1
ATOM 782 N N . ASP A 1 97 ? 19.757 6.564 -19.583 1.00 92.00 97 ASP A N 1
ATOM 783 C CA . ASP A 1 97 ? 21.066 6.146 -20.101 1.00 92.00 97 ASP A CA 1
ATOM 784 C C . ASP A 1 97 ? 20.933 5.084 -21.214 1.00 92.00 97 ASP A C 1
ATOM 786 O O . ASP A 1 97 ? 21.592 5.136 -22.259 1.00 92.00 97 ASP A O 1
ATOM 790 N N . LEU A 1 98 ? 20.033 4.110 -21.035 1.00 89.94 98 LEU A N 1
ATOM 791 C CA . LEU A 1 98 ? 19.719 3.098 -22.054 1.00 89.94 98 LEU A CA 1
ATOM 792 C C . LEU A 1 98 ? 19.124 3.720 -23.321 1.00 89.94 98 LEU A C 1
ATOM 794 O O . LEU A 1 98 ? 19.445 3.308 -24.439 1.00 89.94 98 LEU A O 1
ATOM 798 N N . LYS A 1 99 ? 18.247 4.710 -23.161 1.00 91.50 99 LYS A N 1
ATOM 799 C CA . LYS A 1 99 ? 17.652 5.433 -24.282 1.00 91.50 99 LYS A CA 1
ATOM 800 C C . LYS A 1 99 ? 18.713 6.229 -25.036 1.00 91.50 99 LYS A C 1
ATOM 802 O O . LYS A 1 99 ? 18.744 6.160 -26.265 1.00 91.50 99 LYS A O 1
ATOM 807 N N . ASP A 1 100 ? 19.586 6.933 -24.329 1.00 92.00 100 ASP A N 1
ATOM 808 C CA . ASP A 1 100 ? 20.630 7.753 -24.940 1.00 92.00 100 ASP A CA 1
ATOM 809 C C . ASP A 1 100 ? 21.638 6.894 -25.704 1.00 92.00 100 ASP A C 1
ATOM 811 O O . ASP A 1 100 ? 21.890 7.152 -26.882 1.00 92.00 100 ASP A O 1
ATOM 815 N N . THR A 1 101 ? 22.097 5.787 -25.115 1.00 93.19 101 THR A N 1
ATOM 816 C CA . THR A 1 101 ? 22.981 4.829 -25.805 1.00 93.19 101 THR A CA 1
ATOM 817 C C . THR A 1 101 ? 22.324 4.193 -27.033 1.00 93.19 101 THR A C 1
ATOM 819 O O . THR A 1 101 ? 22.976 3.995 -28.061 1.00 93.19 101 THR A O 1
ATOM 822 N N . TYR A 1 102 ? 21.025 3.883 -26.980 1.00 93.44 102 TYR A N 1
ATOM 823 C CA . TYR A 1 102 ? 20.290 3.392 -28.148 1.00 93.44 102 TYR A CA 1
ATOM 824 C C . TYR A 1 102 ? 20.210 4.449 -29.259 1.00 93.44 102 TYR A C 1
ATOM 826 O O . TYR A 1 102 ? 20.449 4.143 -30.432 1.00 93.44 102 TYR A O 1
ATOM 834 N N . LEU A 1 103 ? 19.892 5.697 -28.902 1.00 93.06 103 LEU A N 1
ATOM 835 C CA . LEU A 1 103 ? 19.821 6.809 -29.849 1.00 93.06 103 LEU A CA 1
ATOM 836 C C . LEU A 1 103 ? 21.183 7.105 -30.477 1.00 93.06 103 LEU A C 1
ATOM 838 O O . LEU A 1 103 ? 21.243 7.400 -31.673 1.00 93.06 103 LEU A O 1
ATOM 842 N N . GLU A 1 104 ? 22.260 6.997 -29.706 1.00 94.38 104 GLU A N 1
ATOM 843 C CA . GLU A 1 104 ? 23.631 7.172 -30.174 1.00 94.38 104 GLU A CA 1
ATOM 844 C C . GLU A 1 104 ? 24.014 6.094 -31.193 1.00 94.38 104 GLU A C 1
ATOM 846 O O . GLU A 1 104 ? 24.345 6.429 -32.331 1.00 94.38 104 GLU A O 1
ATOM 851 N N . LYS A 1 105 ? 23.789 4.811 -30.884 1.00 95.12 105 LYS A N 1
ATOM 852 C CA . LYS A 1 105 ? 23.990 3.709 -31.846 1.00 95.12 105 LYS A CA 1
ATOM 853 C C . LYS A 1 105 ? 23.166 3.882 -33.123 1.00 95.12 105 LYS A C 1
ATOM 855 O O . LYS A 1 105 ? 23.618 3.569 -34.224 1.00 95.12 105 LYS A O 1
ATOM 860 N N . ALA A 1 106 ? 21.936 4.382 -33.008 1.00 93.69 106 ALA A N 1
ATOM 861 C CA . ALA A 1 106 ? 21.093 4.669 -34.167 1.00 93.69 106 ALA A CA 1
ATOM 862 C C . ALA A 1 106 ? 21.596 5.874 -34.988 1.00 93.69 106 ALA A C 1
ATOM 864 O O . ALA A 1 106 ? 21.359 5.944 -36.198 1.00 93.69 106 ALA A O 1
ATOM 865 N N . ARG A 1 107 ? 22.268 6.849 -34.364 1.00 94.69 107 ARG A N 1
ATOM 866 C CA . ARG A 1 107 ? 22.947 7.952 -35.064 1.00 94.69 107 ARG A CA 1
ATOM 867 C C . ARG A 1 107 ? 24.186 7.449 -35.799 1.00 94.69 107 ARG A C 1
ATOM 869 O O . ARG A 1 107 ? 24.320 7.770 -36.976 1.00 94.69 107 ARG A O 1
ATOM 876 N N . GLU A 1 108 ? 25.010 6.621 -35.165 1.00 95.81 108 GLU A N 1
ATOM 877 C CA . GLU A 1 108 ? 26.200 6.022 -35.786 1.00 95.81 108 GLU A CA 1
ATOM 878 C C . GLU A 1 108 ? 25.839 5.207 -37.029 1.00 95.81 108 GLU A C 1
ATOM 880 O O . GLU A 1 108 ? 26.324 5.511 -38.115 1.00 95.81 108 GLU A O 1
ATOM 885 N N . LYS A 1 109 ? 24.869 4.289 -36.929 1.00 96.25 109 LYS A N 1
ATOM 886 C CA . LYS A 1 109 ? 24.397 3.509 -38.089 1.00 96.25 109 LYS A CA 1
ATOM 887 C C . LYS A 1 109 ? 23.900 4.374 -39.246 1.00 96.25 109 LYS A C 1
ATOM 889 O O . LYS A 1 109 ? 24.061 4.022 -40.412 1.00 96.25 109 LYS A O 1
ATOM 894 N N . ARG A 1 110 ? 23.247 5.502 -38.945 1.00 95.69 110 ARG A N 1
ATOM 895 C CA . ARG A 1 110 ? 22.801 6.444 -39.984 1.00 95.69 110 ARG A CA 1
ATOM 896 C C . ARG A 1 110 ? 23.977 7.157 -40.636 1.00 95.69 110 ARG A C 1
ATOM 898 O O . ARG A 1 110 ? 23.923 7.381 -41.840 1.00 95.69 110 ARG A O 1
ATOM 905 N N . LYS A 1 111 ? 25.009 7.495 -39.863 1.00 96.62 111 LYS A N 1
ATOM 906 C CA . LYS A 1 111 ? 26.234 8.109 -40.373 1.00 96.62 111 LYS A CA 1
ATOM 907 C C . LYS A 1 111 ? 26.988 7.147 -41.292 1.00 96.62 111 LYS A C 1
ATOM 909 O O . LYS A 1 111 ? 27.284 7.526 -42.416 1.00 96.62 111 LYS A O 1
ATOM 914 N N . GLU A 1 112 ? 27.182 5.900 -40.870 1.00 96.75 112 GLU A N 1
ATOM 915 C CA . GLU A 1 112 ? 27.811 4.853 -41.690 1.00 96.75 112 GLU A CA 1
ATOM 916 C C . GLU A 1 112 ? 27.068 4.657 -43.015 1.00 96.75 112 GLU A C 1
ATOM 918 O O . GLU A 1 112 ? 27.664 4.699 -44.089 1.00 96.75 112 GLU A O 1
ATOM 923 N N . LYS A 1 113 ? 25.737 4.532 -42.957 1.00 96.69 113 LYS A N 1
ATOM 924 C CA . LYS A 1 113 ? 24.910 4.387 -44.159 1.00 96.69 113 LYS A CA 1
ATOM 925 C C . LYS A 1 113 ? 24.977 5.613 -45.071 1.00 96.69 113 LYS A C 1
ATOM 927 O O . LYS A 1 113 ? 24.940 5.479 -46.290 1.00 96.69 113 LYS A O 1
ATOM 932 N N . TYR A 1 114 ? 25.040 6.812 -44.498 1.00 96.75 114 TYR A N 1
ATOM 933 C CA . TYR A 1 114 ? 25.201 8.039 -45.271 1.00 96.75 114 TYR A CA 1
ATOM 934 C C . TYR A 1 114 ? 26.552 8.069 -45.996 1.00 96.75 114 TYR A C 1
ATOM 936 O O . TYR A 1 114 ? 26.596 8.382 -47.184 1.00 96.75 114 TYR A O 1
ATOM 944 N N . GLU A 1 115 ? 27.634 7.701 -45.309 1.00 97.00 115 GLU A N 1
ATOM 945 C CA . GLU A 1 115 ? 28.974 7.612 -45.896 1.00 97.00 115 GLU A CA 1
ATOM 946 C C . GLU A 1 115 ? 29.029 6.565 -47.016 1.00 97.00 115 GLU A C 1
ATOM 948 O O . GLU A 1 115 ? 29.558 6.849 -48.090 1.00 97.00 115 GLU A O 1
ATOM 953 N N . GLU A 1 116 ? 28.411 5.397 -46.826 1.00 96.88 116 GLU A N 1
ATOM 954 C CA . GLU A 1 116 ? 28.282 4.365 -47.862 1.00 96.88 116 GLU A CA 1
ATOM 955 C C . GLU A 1 116 ? 27.581 4.904 -49.120 1.00 96.88 116 GLU A C 1
ATOM 957 O O . GLU A 1 116 ? 28.087 4.754 -50.236 1.00 96.88 116 GLU A O 1
ATOM 962 N N . ILE A 1 117 ? 26.446 5.589 -48.944 1.00 96.69 117 ILE A N 1
ATOM 963 C CA . ILE A 1 117 ? 25.691 6.192 -50.050 1.00 96.69 117 ILE A CA 1
ATOM 964 C C . ILE A 1 117 ? 26.534 7.254 -50.761 1.00 96.69 117 ILE A C 1
ATO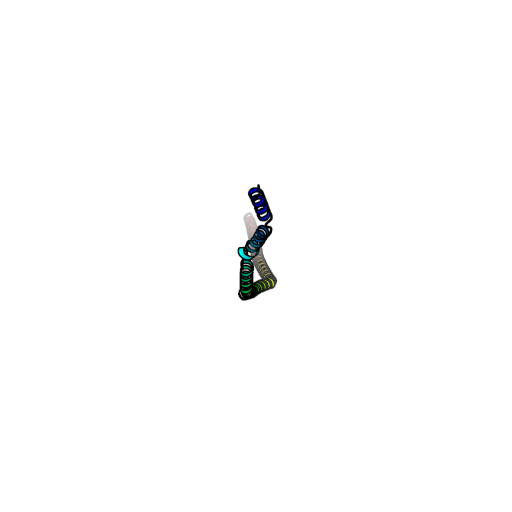M 966 O O . ILE A 1 117 ? 26.611 7.252 -51.991 1.00 96.69 117 ILE A O 1
ATOM 970 N N . MET A 1 118 ? 27.180 8.150 -50.013 1.00 96.38 118 MET A N 1
ATOM 971 C CA . MET A 1 118 ? 27.966 9.243 -50.585 1.00 96.38 118 MET A CA 1
ATOM 972 C C . MET A 1 118 ? 29.186 8.726 -51.355 1.00 96.38 118 MET A C 1
ATOM 974 O O . MET A 1 118 ? 29.479 9.208 -52.452 1.00 96.38 118 MET A O 1
ATOM 978 N N . ASN A 1 119 ? 29.857 7.698 -50.834 1.00 96.12 119 ASN A N 1
ATOM 979 C CA . ASN A 1 119 ? 30.949 7.019 -51.527 1.00 96.12 119 ASN A CA 1
ATOM 980 C C . ASN A 1 119 ? 30.459 6.345 -52.815 1.00 96.12 119 ASN A C 1
ATOM 982 O O . ASN A 1 119 ? 31.109 6.461 -53.854 1.00 96.12 119 ASN A O 1
ATOM 986 N N . GLY A 1 120 ? 29.288 5.700 -52.781 1.00 96.44 120 GLY A N 1
ATOM 987 C CA . GLY A 1 120 ? 28.660 5.114 -53.966 1.00 96.44 120 GLY A CA 1
ATOM 988 C C . GLY A 1 120 ? 28.343 6.157 -55.041 1.00 96.44 120 GLY A C 1
ATOM 989 O O . GLY A 1 120 ? 28.678 5.965 -56.209 1.00 96.44 120 GLY A O 1
ATOM 990 N N . ILE A 1 121 ? 27.764 7.294 -54.646 1.00 95.38 121 ILE A N 1
ATOM 991 C CA . ILE A 1 121 ? 27.485 8.427 -55.539 1.00 95.38 121 ILE A CA 1
ATOM 992 C C . ILE A 1 121 ? 28.782 8.963 -56.157 1.00 95.38 121 ILE A C 1
ATOM 994 O O . ILE A 1 121 ? 28.867 9.118 -57.373 1.00 95.38 121 ILE A O 1
ATOM 998 N N . THR A 1 122 ? 29.806 9.196 -55.337 1.00 95.81 122 THR A N 1
ATOM 999 C CA . THR A 1 122 ? 31.097 9.741 -55.787 1.00 95.81 122 THR A CA 1
ATOM 1000 C C . THR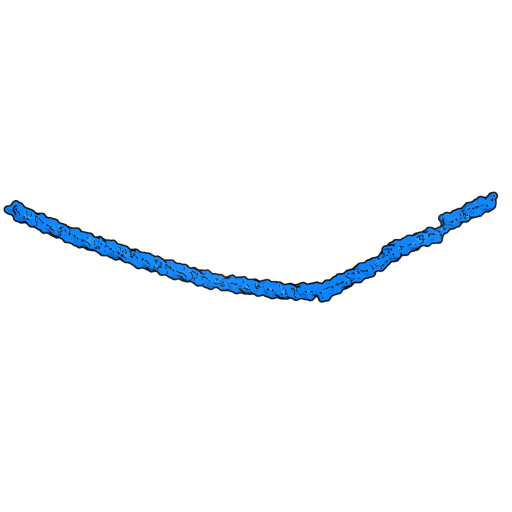 A 1 122 ? 31.799 8.788 -56.757 1.00 95.81 122 THR A C 1
ATOM 1002 O O . THR A 1 122 ? 32.296 9.212 -57.798 1.00 95.81 122 THR A O 1
ATOM 1005 N N . SER A 1 123 ? 31.779 7.481 -56.470 1.00 95.75 123 SER A N 1
ATOM 1006 C CA . SER A 1 123 ? 32.314 6.457 -57.374 1.00 95.75 123 SER A CA 1
ATOM 1007 C C . SER A 1 123 ? 31.560 6.414 -58.703 1.00 95.75 123 SER A C 1
ATOM 1009 O O . SER A 1 123 ? 32.182 6.275 -59.754 1.00 95.75 123 SER A O 1
ATOM 1011 N N . ASN A 1 124 ? 30.233 6.555 -58.678 1.00 95.69 124 ASN A N 1
ATOM 1012 C CA . ASN A 1 124 ? 29.427 6.582 -59.895 1.00 95.69 124 ASN A CA 1
ATOM 1013 C C . ASN A 1 124 ? 29.727 7.813 -60.752 1.00 95.69 124 ASN A C 1
ATOM 1015 O O . ASN A 1 124 ? 29.929 7.649 -61.951 1.00 95.69 124 ASN A O 1
ATOM 1019 N N . TYR A 1 125 ? 29.816 9.008 -60.159 1.00 94.69 125 TYR A N 1
ATOM 1020 C CA . TYR A 1 125 ? 30.210 10.213 -60.898 1.00 94.69 125 TYR A CA 1
ATOM 1021 C C . TYR A 1 125 ? 31.597 10.059 -61.521 1.00 94.69 125 TYR A C 1
ATOM 1023 O O . TYR A 1 125 ? 31.736 10.249 -62.721 1.00 94.69 125 TYR A O 1
ATOM 1031 N N . SER A 1 126 ? 32.582 9.567 -60.764 1.00 94.69 126 SER A N 1
ATOM 1032 C CA . SER A 1 126 ? 33.928 9.325 -61.299 1.00 94.69 126 SER A CA 1
ATOM 1033 C C . SER A 1 126 ? 33.949 8.333 -62.471 1.00 94.69 126 SER A C 1
ATOM 1035 O O . SER A 1 126 ? 34.711 8.519 -63.418 1.00 94.69 126 SER A O 1
ATOM 1037 N N . LYS A 1 127 ? 33.109 7.289 -62.447 1.00 95.25 127 LYS A N 1
ATOM 1038 C CA . LYS A 1 127 ? 32.973 6.355 -63.579 1.00 95.25 127 LYS A CA 1
ATOM 1039 C C . LYS A 1 127 ? 32.336 7.014 -64.797 1.00 95.25 127 LYS A C 1
ATOM 1041 O O . LYS A 1 127 ? 32.781 6.755 -65.910 1.00 95.25 127 LYS A O 1
ATOM 1046 N N . ILE A 1 128 ? 31.301 7.826 -64.583 1.00 95.12 128 ILE A N 1
ATOM 1047 C CA . ILE A 1 128 ? 30.628 8.572 -65.649 1.00 95.12 128 ILE A CA 1
ATOM 1048 C C . ILE A 1 128 ? 31.623 9.534 -66.299 1.00 95.12 128 ILE A C 1
ATOM 1050 O O . ILE A 1 128 ? 31.767 9.494 -67.516 1.00 95.12 128 ILE A O 1
ATOM 1054 N N . ASP A 1 129 ? 32.354 10.316 -65.506 1.00 94.94 129 ASP A N 1
ATOM 1055 C CA . ASP A 1 129 ? 33.355 11.266 -66.000 1.00 94.94 129 ASP A CA 1
ATOM 1056 C C . ASP A 1 129 ? 34.428 10.553 -66.836 1.00 94.94 129 ASP A C 1
ATOM 1058 O O . ASP A 1 129 ? 34.696 10.951 -67.967 1.00 94.94 129 ASP A O 1
ATOM 1062 N N . ALA A 1 130 ? 34.955 9.423 -66.350 1.00 94.25 130 ALA A N 1
ATOM 1063 C CA . ALA A 1 130 ? 35.930 8.624 -67.094 1.00 94.25 130 ALA A CA 1
ATOM 1064 C C . ALA A 1 130 ? 35.367 8.048 -68.411 1.00 94.25 130 ALA A C 1
ATOM 1066 O O . ALA A 1 130 ? 36.079 7.959 -69.415 1.00 94.25 130 ALA A O 1
ATOM 1067 N N . GLU A 1 131 ? 34.094 7.637 -68.439 1.00 95.19 131 GLU A N 1
ATOM 1068 C CA . GLU A 1 131 ? 33.442 7.162 -69.666 1.00 95.19 131 GLU A CA 1
ATOM 1069 C C . GLU A 1 131 ? 33.213 8.306 -70.666 1.00 95.19 131 GLU A C 1
ATOM 1071 O O . GLU A 1 131 ? 33.391 8.114 -71.873 1.00 95.19 131 GLU A O 1
ATOM 1076 N N . PHE A 1 132 ? 32.851 9.493 -70.174 1.00 95.06 132 PHE A N 1
ATOM 1077 C CA . PHE A 1 132 ? 32.704 10.699 -70.985 1.00 95.06 132 P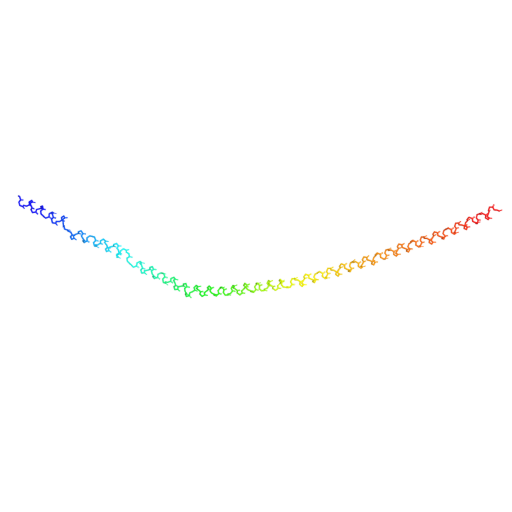HE A CA 1
ATOM 1078 C C . PHE A 1 132 ? 34.036 11.132 -71.597 1.00 95.06 132 PHE A C 1
ATOM 1080 O O . PHE A 1 132 ? 34.089 11.307 -72.813 1.00 95.06 132 PHE A O 1
ATOM 1087 N N . GLU A 1 133 ? 35.112 11.213 -70.808 1.00 94.69 133 GLU A N 1
ATOM 1088 C CA . GLU A 1 133 ? 36.460 11.539 -71.301 1.00 94.69 133 GLU A CA 1
ATOM 1089 C C . GLU A 1 133 ? 36.905 10.559 -72.392 1.00 94.69 133 GLU A C 1
ATOM 1091 O O . GLU A 1 133 ? 37.396 10.955 -73.451 1.00 94.69 133 GLU A O 1
ATOM 1096 N N . LYS A 1 134 ? 36.676 9.257 -72.183 1.00 94.44 134 LYS A N 1
ATOM 1097 C CA . LYS A 1 134 ? 37.001 8.237 -73.183 1.00 94.44 134 LYS A CA 1
ATOM 1098 C C . LYS A 1 134 ? 36.225 8.449 -74.487 1.00 94.44 134 LYS A C 1
ATOM 1100 O O . LYS A 1 134 ? 36.820 8.404 -75.563 1.00 94.44 134 LYS A O 1
ATOM 1105 N N . LYS A 1 135 ? 34.914 8.692 -74.403 1.00 93.75 135 LYS A N 1
ATOM 1106 C CA . LYS A 1 135 ? 34.064 8.963 -75.575 1.00 93.75 135 LYS A CA 1
ATOM 1107 C C . LYS A 1 135 ? 34.464 10.246 -76.295 1.00 93.75 135 LYS A C 1
ATOM 1109 O O . LYS A 1 135 ? 34.403 10.289 -77.523 1.00 93.75 135 LYS A O 1
ATOM 1114 N N . GLU A 1 136 ? 34.874 11.275 -75.562 1.00 92.50 136 GLU A N 1
ATOM 1115 C CA . GLU A 1 136 ? 35.363 12.527 -76.138 1.00 92.50 136 GLU A CA 1
ATOM 1116 C C . GLU A 1 136 ? 36.619 12.281 -76.980 1.00 92.50 136 GLU A C 1
ATOM 1118 O O . GLU A 1 136 ? 36.660 12.661 -78.152 1.00 92.50 136 GLU A O 1
ATOM 1123 N N . VAL A 1 137 ? 37.592 11.542 -76.437 1.00 93.00 137 VAL A N 1
ATOM 1124 C CA . VAL A 1 137 ? 38.809 11.149 -77.163 1.00 93.00 137 VAL A CA 1
ATOM 1125 C C . VAL A 1 137 ? 38.481 10.301 -78.395 1.00 93.00 137 VAL A C 1
ATOM 1127 O O . VAL A 1 137 ? 38.977 10.597 -79.483 1.00 93.00 137 VAL A O 1
ATOM 1130 N N . GLU A 1 138 ? 37.623 9.284 -78.262 1.00 92.44 138 GLU A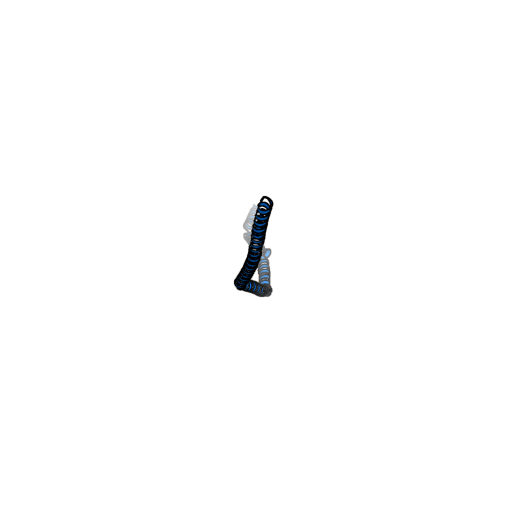 N 1
ATOM 1131 C CA . GLU A 1 138 ? 37.193 8.435 -79.386 1.00 92.44 138 GLU A CA 1
ATOM 1132 C C . GLU A 1 138 ? 36.526 9.257 -80.500 1.00 92.44 138 GLU A C 1
ATOM 1134 O O . GLU A 1 138 ? 36.801 9.053 -81.685 1.00 92.44 138 GLU A O 1
ATOM 1139 N N . THR A 1 139 ? 35.686 10.223 -80.125 1.00 91.75 139 THR A N 1
ATOM 1140 C CA . THR A 1 139 ? 34.989 11.110 -81.063 1.00 91.75 139 THR A CA 1
ATOM 1141 C C . THR A 1 139 ? 35.974 12.022 -81.792 1.00 91.75 139 THR A C 1
ATOM 1143 O O . THR A 1 139 ? 35.919 12.124 -83.019 1.00 91.75 139 THR A O 1
ATOM 1146 N N . LEU A 1 140 ? 36.920 12.637 -81.075 1.00 92.12 140 LEU A N 1
ATOM 1147 C CA . LEU A 1 140 ? 37.986 13.450 -81.671 1.00 92.12 140 LEU A CA 1
ATOM 1148 C C . LEU A 1 140 ? 38.825 12.636 -82.663 1.00 92.12 140 LEU A C 1
ATOM 1150 O O . LEU A 1 140 ? 39.078 13.085 -83.781 1.00 92.12 140 LEU A O 1
ATOM 1154 N N . GLN A 1 141 ? 39.206 11.410 -82.299 1.00 89.25 141 GLN A N 1
ATOM 1155 C CA . GLN A 1 141 ? 39.938 10.507 -83.189 1.00 89.25 141 GLN A CA 1
ATOM 1156 C C . GLN A 1 141 ? 39.130 10.123 -84.431 1.00 89.25 141 GLN A C 1
ATOM 1158 O O . GLN A 1 141 ? 39.684 10.071 -85.532 1.00 89.25 141 GLN A O 1
ATOM 1163 N N . ALA A 1 142 ? 37.826 9.880 -84.288 1.00 89.69 142 ALA A N 1
ATOM 1164 C CA . ALA A 1 142 ? 36.945 9.612 -85.419 1.00 89.69 142 ALA A CA 1
ATOM 1165 C C . ALA A 1 142 ? 36.886 10.801 -86.394 1.00 89.69 142 ALA A C 1
ATOM 1167 O O . ALA A 1 142 ? 36.990 10.588 -87.603 1.00 89.69 142 ALA A O 1
ATOM 1168 N N . TYR A 1 143 ? 36.795 12.036 -85.888 1.00 90.56 143 TYR A N 1
ATOM 1169 C CA . TYR A 1 143 ? 36.841 13.244 -86.719 1.00 90.56 143 TYR A CA 1
ATOM 1170 C C . TYR A 1 143 ? 38.178 13.404 -87.448 1.00 90.56 143 TYR A C 1
ATOM 1172 O O . TYR A 1 143 ? 38.175 13.601 -88.661 1.00 90.56 143 TYR A O 1
ATOM 1180 N N . ILE A 1 144 ? 39.312 13.224 -86.760 1.00 90.12 144 ILE A N 1
ATOM 1181 C CA . ILE A 1 144 ? 40.648 13.274 -87.385 1.00 90.12 144 ILE A CA 1
ATOM 1182 C C . ILE A 1 144 ? 40.761 12.241 -88.517 1.00 90.12 144 ILE A C 1
ATOM 1184 O O . ILE A 1 144 ? 41.242 12.542 -89.609 1.00 90.12 144 ILE A O 1
ATOM 1188 N N . ASN A 1 145 ? 40.278 11.018 -88.285 1.00 87.31 145 ASN A N 1
ATOM 1189 C CA . ASN A 1 145 ? 40.291 9.956 -89.290 1.00 87.31 145 ASN A CA 1
ATOM 1190 C C . ASN A 1 145 ? 39.375 10.260 -90.488 1.00 87.31 145 ASN A C 1
ATOM 1192 O O . ASN A 1 145 ? 39.688 9.858 -91.609 1.00 87.31 145 ASN A O 1
ATOM 1196 N N . LEU A 1 146 ? 38.242 10.932 -90.271 1.00 87.31 146 LEU A N 1
ATOM 1197 C CA . LEU A 1 146 ? 37.355 11.388 -91.344 1.00 87.31 146 LEU A CA 1
ATOM 1198 C C . LEU A 1 146 ? 38.002 12.506 -92.165 1.00 87.31 146 LEU A C 1
ATOM 1200 O O . LEU A 1 146 ? 37.987 12.429 -93.391 1.00 87.31 146 LEU A O 1
ATOM 1204 N N . GLU A 1 147 ? 38.623 13.494 -91.519 1.00 83.69 147 GLU A N 1
ATOM 1205 C CA . GLU A 1 147 ? 39.368 14.556 -92.207 1.00 83.69 147 GLU A CA 1
ATOM 1206 C C . GLU A 1 147 ? 40.511 13.995 -93.058 1.00 83.69 147 GLU A C 1
ATOM 1208 O O . GLU A 1 147 ? 40.706 14.427 -94.193 1.00 83.69 147 GLU A O 1
ATOM 1213 N N . ALA A 1 148 ? 41.233 12.994 -92.551 1.00 82.00 148 ALA A N 1
ATOM 1214 C CA . ALA A 1 148 ? 42.298 12.324 -93.293 1.00 82.00 148 ALA A CA 1
ATOM 1215 C C . ALA A 1 148 ? 41.792 11.551 -94.524 1.00 82.00 148 ALA A C 1
ATOM 1217 O O . ALA A 1 148 ? 42.546 11.382 -95.474 1.00 82.00 148 ALA A O 1
ATOM 1218 N N . LYS A 1 149 ? 40.536 11.080 -94.518 1.00 80.00 149 LYS A N 1
ATOM 1219 C CA . LYS A 1 149 ? 39.899 10.384 -95.653 1.00 80.00 149 LYS A CA 1
ATOM 1220 C C . LYS A 1 149 ? 39.240 11.325 -96.666 1.00 80.00 149 LYS A C 1
ATOM 1222 O O . LYS A 1 149 ? 38.882 10.874 -97.750 1.00 80.00 149 LYS A O 1
ATOM 1227 N N . LEU A 1 150 ? 39.008 12.583 -96.290 1.00 70.25 150 LEU A N 1
ATOM 1228 C CA . LEU A 1 150 ? 38.406 13.617 -97.140 1.00 70.25 150 LEU A CA 1
ATOM 1229 C C . LEU A 1 150 ? 39.450 14.442 -97.914 1.00 70.25 150 LEU A C 1
ATOM 1231 O O . LEU A 1 150 ? 39.069 15.204 -98.802 1.00 70.25 150 LEU A O 1
ATOM 1235 N N . LYS A 1 151 ? 40.737 14.299 -97.578 1.00 52.78 151 LYS A N 1
ATOM 1236 C CA . LYS A 1 151 ? 41.879 14.772 -98.374 1.00 52.78 151 LYS A CA 1
ATOM 1237 C C . LYS A 1 151 ? 42.341 13.694 -99.347 1.00 52.78 151 LYS A C 1
ATOM 1239 O O . LYS A 1 151 ? 42.782 14.088 -100.447 1.00 52.78 151 LYS A O 1
#

Sequence (151 aa):
MLEVTKGISKLWDRLFDQKAFLNGEINFVLNEFELRRGDSEVDNLFKSLESITDIKDTQINRLIEIASEKNVEANQQLSKALNLCSQLPELEQKYTDLKDTYLEKAREKRKEKYEEIMNGITSNYSKIDAEFEKKEVETLQAYINLEAKLK

Mean predicted aligned error: 15.41 Å

Organism: Dendroctonus ponderosae (NCBI:txid77166)

pLDDT: mean 89.42, std 8.92, range [52.78, 97.06]

Secondary structure (DSSP, 8-state):
-HHHHHHHHHHHHHHT-HHHHHHHHHHHHIIIIIITTTTHHHHHHHHHHHHHHHIIIIIHHHHHHHHHHHHHHHHHHHHHHHHHHHHHHHHHHHHHHHHHHHHHHHHHHHHHHHHHHHHHHHHHHHHHHHHHHHHHHHHHHHHHHHHHHH-

Solvent-accessible surface area (backbone atoms only — not comparable to full-atom values): 8194 Å² total; per-residue (Å²): 112,74,65,60,54,53,51,52,52,54,50,48,55,62,75,64,40,56,64,63,56,51,51,49,53,52,50,49,52,46,43,61,67,48,62,71,46,59,61,52,69,58,53,51,51,50,54,50,50,51,52,51,48,48,42,62,74,50,50,51,56,54,49,52,52,52,50,53,54,50,51,51,52,51,51,51,52,51,52,51,51,51,50,54,60,68,47,44,63,59,53,52,50,52,52,49,54,53,50,50,54,49,52,49,55,56,48,50,56,50,51,55,53,47,50,53,51,52,51,51,52,52,54,50,51,54,51,50,52,54,52,49,54,50,50,51,53,54,50,53,51,51,50,54,54,50,55,65,70,75,108

Foldseek 3Di:
DVVVVVVVVVVVCVVPVVVVVVVVVVVVCCCPPDVVCDCVVVVVVVVVVVVVCCCVPPVVVVVVVVCVVVVVVVVVVVVVVVVVVVCVVVVVVVVVVVVVVVVVVVVVVVVVVVVVVVVVVVVVVVVVVVVVVVVVVVVVVVVVVVVVVVD

InterPro domains:
  IPR017243 Biogenesis of lysosome-related organelles complex 1 subunit 5 [PF14942] (6-150)
  IPR017243 Biogenesis of lysosome-related organelles complex 1 subunit 5 [PTHR31784] (3-150)

Radius of gyration: 62.18 Å; Cα contacts (8 Å, |Δi|>4): 7; chains: 1; bounding box: 128×25×166 Å